Protein AF-A0A971XYU5-F1 (afdb_monomer)

Radius of gyration: 18.44 Å; Cα contacts (8 Å, |Δi|>4): 54; chains: 1; bounding box: 40×18×49 Å

Secondary structure (DSSP, 8-state):
-HHHHHHHHHHHHHHSHHHHHHHHHHHHHHH-HHHHHHHHHHHHHHHHHHHHHHTTPPPPHHHHHHHH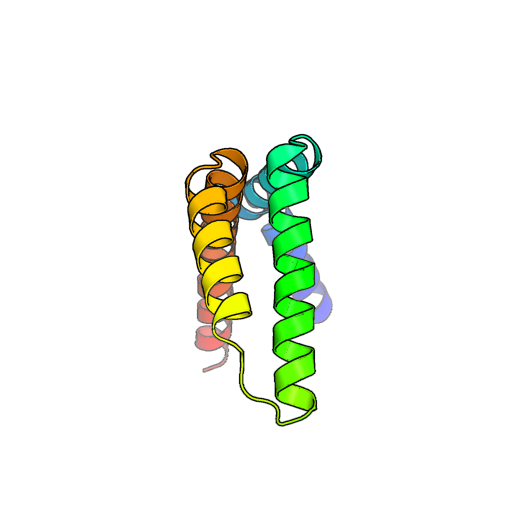HHHHHHHT-HHHHHHHHHHHHHHHHHHHHHHHHHHTT-

pLDDT: mean 95.37, std 2.26, range [83.5, 98.31]

Nearest PDB structures (foldseek):
  2iaz-assembly1_B  TM=8.154E-01  e=4.003E-05  Streptococcus pneumoniae TIGR4
  2iaz-assembly1_C  TM=7.298E-01  e=1.468E-04  Streptococcus pneumoniae TIGR4
  2iaz-assembly1_D  TM=7.270E-01  e=3.280E-04  Streptococcus pneumoniae TIGR4
  2oeq-assembly1_B  TM=8.200E-01  e=8.826E-04  Geobacillus stearothermophilus
  6v4u-assembly1_B  TM=2.774E-01  e=6.136E+00  Homo sapiens

Solvent-accessible surface area (backbone atoms only — not comparable to full-atom values): 5730 Å² total; per-residue (Å²): 109,69,71,55,55,52,50,53,50,52,51,53,50,61,68,32,69,39,43,48,46,29,54,49,28,52,52,50,25,73,73,30,70,67,47,41,50,53,52,51,54,49,55,51,52,51,51,51,54,52,52,31,54,76,70,72,41,78,87,49,71,68,57,53,51,53,49,53,57,46,52,55,54,45,71,70,30,64,57,48,44,50,29,54,55,26,43,51,51,31,49,51,53,51,50,53,54,50,49,56,54,52,61,77,74,107

Foldseek 3Di:
DVVVVVVVVVVVLCVDPLVVQLVVLVVVCVVDPQSVVLVVLVVVLVVVVVVCVVVVHDDDVVSVVSNVVSVVSLVVDPSSVSNVVSVVSSVVVVVVVVVVVVVVVD

Sequence (106 aa):
MIKQKAAELAAAIKDSEEFKGLQSARARVQLDPKAFDLLSKLQVLQGEIIGLQQQGQPITQAVVEQLRDLENQMQLNLTLKNMVEAQQKFDNLMEEVNAVLAEGLS

Mean predicted aligned error: 3.9 Å

Structure (mmCIF, N/CA/C/O backbone):
data_AF-A0A971XYU5-F1
#
_entry.id   AF-A0A971XYU5-F1
#
loop_
_atom_site.group_PDB
_atom_site.id
_atom_site.type_symbol
_atom_site.label_atom_id
_atom_site.label_alt_id
_atom_site.label_comp_id
_atom_site.label_asym_id
_atom_site.label_entity_id
_atom_site.label_seq_id
_atom_site.pdbx_PDB_ins_code
_atom_site.Cartn_x
_atom_site.Cartn_y
_atom_site.Cartn_z
_atom_site.occupancy
_atom_site.B_iso_or_equiv
_atom_site.auth_seq_id
_atom_site.auth_comp_id
_atom_site.auth_asym_id
_atom_site.auth_atom_id
_atom_site.pdbx_PDB_model_num
ATOM 1 N N . MET A 1 1 ? -3.908 -11.506 29.214 1.00 87.25 1 MET A N 1
ATOM 2 C CA . MET A 1 1 ? -4.325 -10.088 29.286 1.00 87.25 1 MET A CA 1
ATOM 3 C C . MET A 1 1 ? -3.784 -9.268 28.114 1.00 87.25 1 MET A C 1
ATOM 5 O O . MET A 1 1 ? -4.587 -8.900 27.274 1.00 87.25 1 MET A O 1
ATOM 9 N N . ILE A 1 2 ? -2.466 -9.072 27.952 1.00 92.81 2 ILE A N 1
ATOM 10 C CA . ILE A 1 2 ? -1.917 -8.257 26.838 1.00 92.81 2 ILE A CA 1
ATOM 11 C C . ILE A 1 2 ? -2.255 -8.806 25.440 1.00 92.81 2 ILE A C 1
ATOM 13 O O . ILE A 1 2 ? -2.784 -8.076 24.612 1.00 92.81 2 ILE A O 1
ATOM 17 N N . LYS A 1 3 ? -2.053 -10.110 25.188 1.00 95.81 3 LYS A N 1
ATOM 18 C CA . LYS A 1 3 ? -2.414 -10.734 23.894 1.00 95.81 3 LYS A CA 1
ATOM 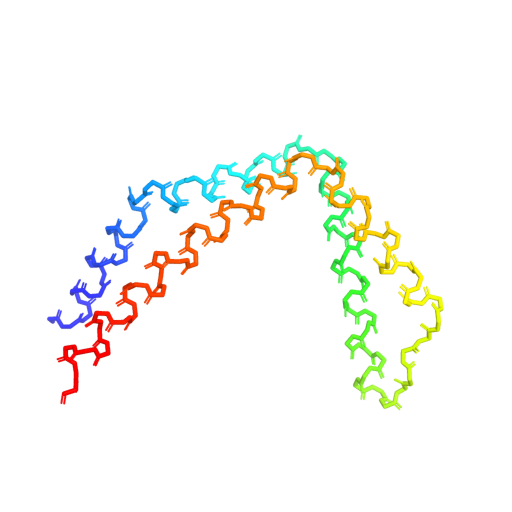19 C C . LYS A 1 3 ? -3.895 -10.569 23.532 1.00 95.81 3 LYS A C 1
ATOM 21 O O . LYS A 1 3 ? -4.227 -10.415 22.367 1.00 95.81 3 LYS A O 1
ATOM 26 N N . GLN A 1 4 ? -4.773 -10.600 24.533 1.00 97.25 4 GLN A N 1
ATOM 27 C CA . GLN A 1 4 ? -6.209 -10.420 24.332 1.00 97.25 4 GLN A CA 1
ATOM 28 C C . GLN A 1 4 ? -6.528 -8.972 23.943 1.00 97.25 4 GLN A C 1
ATOM 30 O O . GLN A 1 4 ? -7.241 -8.755 22.976 1.00 97.25 4 GLN A O 1
ATOM 35 N N . LYS A 1 5 ? -5.936 -7.991 24.632 1.00 95.81 5 LYS A N 1
ATOM 36 C CA . LYS A 1 5 ? -6.067 -6.565 24.294 1.00 95.81 5 LYS A CA 1
ATOM 37 C C . LYS A 1 5 ? -5.528 -6.251 22.894 1.00 95.81 5 LYS A C 1
ATOM 39 O O . LYS A 1 5 ? -6.153 -5.505 22.155 1.00 95.81 5 LYS A O 1
ATOM 44 N N . ALA A 1 6 ? -4.420 -6.879 22.498 1.00 95.31 6 ALA A N 1
ATOM 45 C CA . ALA A 1 6 ? -3.903 -6.776 21.134 1.00 95.31 6 ALA A CA 1
ATOM 46 C C . ALA A 1 6 ? -4.865 -7.385 20.095 1.00 95.31 6 ALA A C 1
ATOM 48 O O . ALA A 1 6 ? -5.046 -6.819 19.023 1.00 95.31 6 ALA A O 1
ATOM 49 N N . ALA A 1 7 ? -5.516 -8.509 20.414 1.00 96.12 7 ALA A N 1
ATOM 50 C CA . ALA A 1 7 ? -6.531 -9.103 19.544 1.00 96.12 7 ALA A CA 1
ATOM 51 C C . ALA A 1 7 ? -7.796 -8.231 19.437 1.00 96.12 7 ALA A C 1
ATOM 53 O O . ALA A 1 7 ? -8.349 -8.100 18.349 1.00 96.12 7 ALA A O 1
ATOM 54 N N . GLU A 1 8 ? -8.224 -7.605 20.537 1.00 97.12 8 GLU A N 1
ATOM 55 C CA . GLU A 1 8 ? -9.323 -6.628 20.557 1.00 97.12 8 GLU A CA 1
ATOM 56 C C . GLU A 1 8 ? -8.995 -5.413 19.671 1.00 97.12 8 GLU A C 1
ATOM 58 O O . GLU A 1 8 ? -9.814 -5.024 18.840 1.00 97.12 8 GLU A O 1
ATOM 63 N N . LEU A 1 9 ? -7.774 -4.872 19.772 1.00 96.62 9 LEU A N 1
ATOM 64 C CA . LEU A 1 9 ? -7.297 -3.788 18.908 1.00 96.62 9 LEU A CA 1
ATOM 65 C C . LEU A 1 9 ? -7.267 -4.208 17.432 1.00 96.62 9 LEU A C 1
ATOM 67 O O . LEU A 1 9 ? -7.771 -3.488 16.576 1.00 96.62 9 LEU A O 1
ATOM 71 N N . ALA A 1 10 ? -6.735 -5.393 17.124 1.00 96.31 10 ALA A N 1
ATOM 72 C CA . ALA A 1 10 ? -6.707 -5.911 15.758 1.00 96.31 10 ALA A CA 1
ATOM 73 C C . ALA A 1 10 ? -8.119 -6.093 15.173 1.00 96.31 10 ALA A C 1
ATOM 75 O O . ALA A 1 10 ? -8.336 -5.813 13.995 1.00 96.31 10 ALA A O 1
ATOM 76 N N . ALA A 1 11 ? -9.085 -6.536 15.984 1.00 97.56 11 ALA A N 1
ATOM 77 C CA . ALA A 1 11 ? -10.481 -6.636 15.570 1.00 97.56 11 ALA A CA 1
ATOM 78 C C . ALA A 1 11 ? -11.082 -5.253 15.275 1.00 97.56 11 ALA A C 1
ATOM 80 O O . ALA A 1 11 ? -11.707 -5.083 14.232 1.00 97.56 11 ALA A O 1
ATOM 81 N N . ALA A 1 12 ? -10.826 -4.257 16.129 1.00 97.62 12 ALA A N 1
ATOM 82 C CA . ALA A 1 12 ? -11.284 -2.886 15.911 1.00 97.62 12 ALA A CA 1
ATOM 83 C C . ALA A 1 12 ? -10.682 -2.264 14.639 1.00 97.62 12 ALA A C 1
ATOM 85 O O . ALA A 1 12 ? -11.411 -1.682 13.842 1.00 97.62 12 ALA A O 1
ATOM 86 N N . ILE A 1 13 ? -9.380 -2.457 14.399 1.00 97.25 13 ILE A N 1
ATOM 87 C CA . ILE A 1 13 ? -8.707 -2.016 13.166 1.00 97.25 13 ILE A CA 1
ATOM 88 C C . ILE A 1 13 ? -9.332 -2.695 11.944 1.00 97.25 13 ILE A C 1
ATOM 90 O O . ILE A 1 13 ? -9.615 -2.043 10.946 1.00 97.25 13 ILE A O 1
ATOM 94 N N . LYS A 1 14 ? -9.603 -4.003 12.018 1.00 96.19 14 LYS A N 1
ATOM 95 C CA . LYS A 1 14 ? -10.266 -4.735 10.930 1.00 96.19 14 LYS A CA 1
ATOM 96 C C . LYS A 1 14 ? -11.669 -4.191 10.633 1.00 96.19 14 LYS A C 1
ATOM 98 O O . LYS A 1 14 ? -12.133 -4.273 9.494 1.00 96.19 14 LYS A O 1
ATOM 103 N N . ASP A 1 15 ? -12.347 -3.667 11.648 1.00 96.62 15 ASP A N 1
ATOM 104 C CA . ASP A 1 15 ? -13.666 -3.064 11.514 1.00 96.62 15 ASP A CA 1
ATOM 105 C C . ASP A 1 15 ? -13.659 -1.589 11.101 1.00 96.62 15 ASP A C 1
ATOM 107 O O . ASP A 1 15 ? -14.729 -1.072 10.760 1.00 96.62 15 ASP A O 1
ATOM 111 N N . SER A 1 16 ? -12.490 -0.950 11.050 1.00 97.62 16 SER A N 1
ATOM 112 C CA . SER A 1 16 ? -12.340 0.445 10.645 1.00 97.62 16 SER A CA 1
ATOM 113 C C . SER A 1 16 ? -12.707 0.664 9.172 1.00 97.62 16 SER A C 1
ATOM 115 O O . SER A 1 16 ? -12.623 -0.242 8.328 1.00 97.62 16 SER A O 1
ATOM 117 N N . GLU A 1 17 ? -13.135 1.884 8.849 1.00 97.44 17 GLU A N 1
ATOM 118 C CA . GLU A 1 17 ? -13.488 2.256 7.478 1.00 97.44 17 GLU A CA 1
ATOM 119 C C . GLU A 1 17 ? -12.262 2.239 6.558 1.00 97.44 17 GLU A C 1
ATOM 121 O O . GLU A 1 17 ? -12.369 1.849 5.397 1.00 97.44 17 GLU A O 1
ATOM 126 N N . GLU A 1 18 ? -11.088 2.585 7.081 1.00 97.62 18 GLU A N 1
ATOM 127 C CA . GLU A 1 18 ? -9.811 2.598 6.372 1.00 97.62 18 GLU A CA 1
ATOM 128 C C . GLU A 1 18 ? -9.407 1.185 5.947 1.00 97.62 18 GLU A C 1
ATOM 130 O O . GLU A 1 18 ? -9.100 0.960 4.773 1.00 97.62 18 GLU A O 1
ATOM 135 N N . PHE A 1 19 ? -9.476 0.204 6.857 1.00 97.81 19 PHE A N 1
ATOM 136 C CA . PHE A 1 19 ? -9.154 -1.182 6.518 1.00 97.81 19 PHE A CA 1
ATOM 137 C C . PHE A 1 19 ? -10.165 -1.766 5.525 1.00 97.81 19 PHE A C 1
ATOM 139 O O . PHE A 1 19 ? -9.784 -2.384 4.526 1.00 97.81 19 PHE A O 1
ATOM 146 N N . LYS A 1 20 ? -11.467 -1.541 5.750 1.00 98.06 20 LYS A N 1
ATOM 147 C CA . LYS A 1 20 ? -12.529 -1.982 4.827 1.00 98.06 20 LYS A CA 1
ATOM 148 C C . LYS A 1 20 ? -12.378 -1.336 3.447 1.00 98.06 20 LYS A C 1
ATOM 150 O O . LYS A 1 20 ? -12.514 -2.019 2.427 1.00 98.06 20 LYS A O 1
ATOM 155 N N . GLY A 1 21 ? -12.047 -0.048 3.409 1.00 97.62 21 GLY A N 1
ATOM 156 C CA . GLY A 1 21 ? -11.769 0.712 2.195 1.00 97.62 21 GLY A CA 1
ATOM 157 C C . GLY A 1 21 ? -10.578 0.150 1.425 1.00 97.62 21 GLY A C 1
ATOM 158 O O . GLY A 1 21 ? -10.696 -0.113 0.227 1.00 97.62 21 GLY A O 1
ATOM 159 N N . LEU A 1 22 ? -9.472 -0.130 2.116 1.00 97.81 22 LEU A N 1
ATOM 160 C CA .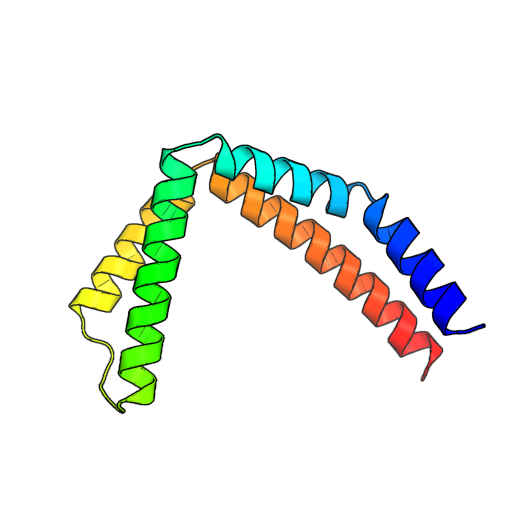 LEU A 1 22 ? -8.288 -0.755 1.529 1.00 97.81 22 LEU A CA 1
ATOM 161 C C . LEU A 1 22 ? -8.597 -2.140 0.946 1.00 97.81 22 LEU A C 1
ATOM 163 O O . LEU A 1 22 ? -8.236 -2.430 -0.197 1.00 97.81 22 LEU A O 1
ATOM 167 N N . GLN A 1 23 ? -9.310 -2.989 1.686 1.00 97.44 23 GLN A N 1
ATOM 168 C CA . GLN A 1 23 ? -9.690 -4.322 1.208 1.00 97.44 23 GLN A CA 1
ATOM 169 C C . GLN A 1 23 ? -10.591 -4.252 -0.032 1.00 97.44 23 GLN A C 1
ATOM 171 O O . GLN A 1 23 ? -10.387 -5.002 -0.988 1.00 97.44 23 GLN A O 1
ATOM 176 N N . SER A 1 24 ? -11.543 -3.317 -0.055 1.00 97.44 24 SER A N 1
ATOM 177 C CA . SER A 1 24 ? -12.397 -3.067 -1.220 1.00 97.44 24 SER A CA 1
ATOM 178 C C . SER A 1 24 ? -11.589 -2.589 -2.429 1.00 97.44 24 SER A C 1
ATOM 180 O O . SER A 1 24 ? -11.769 -3.100 -3.536 1.00 97.44 24 SER A O 1
ATOM 182 N N . ALA A 1 25 ? -10.650 -1.659 -2.236 1.00 96.88 25 ALA A N 1
ATOM 183 C CA . ALA A 1 25 ? -9.800 -1.165 -3.314 1.00 96.88 25 ALA A CA 1
ATOM 184 C C . ALA A 1 25 ? -8.895 -2.269 -3.891 1.00 96.88 25 ALA A C 1
ATOM 186 O O . ALA A 1 25 ? -8.790 -2.402 -5.110 1.00 96.88 25 ALA A O 1
ATOM 187 N N . ARG A 1 26 ? -8.328 -3.132 -3.036 1.00 94.88 26 ARG A N 1
ATOM 188 C CA . ARG A 1 26 ? -7.563 -4.318 -3.462 1.00 94.88 26 ARG A CA 1
ATOM 189 C C . ARG A 1 26 ? -8.414 -5.302 -4.264 1.00 94.88 26 ARG A C 1
ATOM 191 O O . ARG A 1 26 ? -7.963 -5.798 -5.293 1.00 94.88 26 ARG A O 1
ATOM 198 N N . ALA A 1 27 ? -9.652 -5.553 -3.842 1.00 96.19 27 ALA A N 1
ATOM 199 C CA . ALA A 1 27 ? -10.569 -6.405 -4.597 1.00 96.19 27 ALA A CA 1
ATOM 200 C C . ALA A 1 27 ? -10.884 -5.810 -5.981 1.00 96.19 27 ALA A C 1
ATOM 202 O O . ALA A 1 27 ? -10.888 -6.527 -6.977 1.00 96.19 27 ALA A O 1
ATOM 203 N N . ARG A 1 28 ? -11.079 -4.488 -6.077 1.00 96.12 28 ARG A N 1
ATOM 204 C CA . ARG A 1 28 ? -11.315 -3.806 -7.363 1.00 96.12 28 ARG A CA 1
ATOM 205 C C . ARG A 1 28 ? -10.138 -3.930 -8.323 1.00 96.12 28 ARG A C 1
ATOM 207 O O . ARG A 1 28 ? -10.362 -4.116 -9.511 1.00 96.12 28 ARG A O 1
ATOM 214 N N . VAL A 1 29 ? -8.909 -3.879 -7.817 1.00 95.62 29 VAL A N 1
ATOM 215 C CA . VAL A 1 29 ? -7.704 -4.113 -8.622 1.00 95.62 29 VAL A CA 1
ATOM 216 C C . VAL A 1 29 ? -7.694 -5.516 -9.228 1.00 95.62 29 VAL A C 1
ATOM 218 O O . VAL A 1 29 ? -7.367 -5.661 -10.399 1.00 95.62 29 VAL A O 1
ATOM 221 N N . GLN A 1 30 ? -8.092 -6.544 -8.473 1.00 92.88 30 GLN A N 1
ATOM 222 C CA . GLN A 1 30 ? -8.179 -7.917 -8.995 1.00 92.88 30 GLN A CA 1
ATOM 223 C C . GLN A 1 30 ? -9.250 -8.076 -10.083 1.00 92.88 30 GLN A C 1
ATOM 225 O O . GLN A 1 30 ? -9.142 -8.957 -10.931 1.00 92.88 30 GLN A O 1
ATOM 230 N N . LEU A 1 31 ? -10.280 -7.228 -10.057 1.00 95.62 31 LEU A N 1
ATOM 231 C CA . LEU A 1 31 ? -11.364 -7.213 -11.040 1.00 95.62 31 LEU A CA 1
ATOM 232 C C . LEU A 1 31 ? -11.071 -6.321 -12.257 1.00 95.62 31 LEU A C 1
ATOM 234 O O . LEU A 1 31 ? -11.838 -6.352 -13.217 1.00 95.62 31 LEU A O 1
ATOM 238 N N . ASP A 1 32 ? -9.991 -5.538 -12.233 1.00 96.31 32 ASP A N 1
ATOM 239 C CA . ASP A 1 32 ? -9.537 -4.692 -13.336 1.00 96.31 32 ASP A CA 1
ATOM 240 C C . ASP A 1 32 ? -8.316 -5.348 -14.010 1.00 96.31 32 ASP A C 1
ATOM 242 O O . ASP A 1 32 ? -7.200 -5.261 -13.488 1.00 96.31 32 ASP A O 1
ATOM 246 N N . PRO A 1 33 ? -8.486 -5.982 -15.189 1.00 95.38 33 PRO A N 1
ATOM 247 C CA . PRO A 1 33 ? -7.396 -6.679 -15.870 1.00 95.38 33 PRO A CA 1
ATOM 248 C C . PRO A 1 33 ? -6.201 -5.777 -16.185 1.00 95.38 33 PRO A C 1
ATOM 250 O O . PRO A 1 33 ? -5.061 -6.236 -16.160 1.00 95.38 33 PRO A O 1
ATOM 253 N N . LYS A 1 34 ? -6.441 -4.487 -16.459 1.00 95.56 34 LYS A N 1
ATOM 254 C CA . LYS A 1 34 ? -5.376 -3.530 -16.765 1.00 95.56 34 LYS A CA 1
ATOM 255 C C . LYS A 1 34 ? -4.609 -3.157 -15.501 1.00 95.56 34 LYS A C 1
ATOM 257 O O . LYS A 1 34 ? -3.385 -3.098 -15.534 1.00 95.56 34 LYS A O 1
ATOM 262 N N . ALA A 1 35 ? -5.305 -2.909 -14.392 1.00 95.94 35 ALA A N 1
ATOM 263 C CA . ALA A 1 35 ? -4.654 -2.643 -13.109 1.00 95.94 35 ALA A CA 1
ATOM 264 C C . ALA A 1 35 ? -3.830 -3.851 -12.632 1.00 95.94 35 ALA A C 1
ATOM 266 O O . ALA A 1 35 ? -2.693 -3.687 -12.186 1.00 95.94 35 ALA A O 1
ATOM 267 N N . PHE A 1 36 ? -4.382 -5.058 -12.771 1.00 95.06 36 PHE A N 1
ATOM 268 C CA . PHE A 1 36 ? -3.709 -6.303 -12.410 1.00 95.06 36 PHE A CA 1
ATOM 269 C C . PHE A 1 36 ? -2.441 -6.556 -13.241 1.00 95.06 36 PHE A C 1
ATOM 271 O O . PHE A 1 36 ? -1.397 -6.905 -12.686 1.00 95.06 36 PHE A O 1
ATOM 278 N N . ASP A 1 37 ? -2.508 -6.343 -14.558 1.00 96.50 37 ASP A N 1
ATOM 279 C CA . ASP A 1 37 ? -1.354 -6.461 -15.459 1.00 96.50 37 ASP A CA 1
ATOM 280 C C . ASP A 1 37 ? -0.246 -5.458 -15.101 1.00 96.50 37 ASP A C 1
ATOM 282 O O . ASP A 1 37 ? 0.917 -5.839 -14.971 1.00 96.50 37 ASP A O 1
ATOM 286 N N . LEU A 1 38 ? -0.603 -4.194 -14.851 1.00 96.38 38 LEU A N 1
ATOM 287 C CA . LEU A 1 38 ? 0.355 -3.164 -14.437 1.00 96.38 38 LEU A CA 1
ATOM 288 C C . LEU A 1 38 ? 1.061 -3.522 -13.118 1.00 96.38 38 LEU A C 1
ATOM 290 O O . LEU A 1 38 ? 2.278 -3.383 -13.017 1.00 96.38 38 LEU A O 1
ATOM 294 N N . LEU A 1 39 ? 0.331 -4.037 -12.123 1.00 93.44 39 LEU A N 1
ATOM 295 C CA . LEU A 1 39 ? 0.941 -4.483 -10.864 1.00 93.44 39 LEU A CA 1
ATOM 296 C C . LEU A 1 39 ? 1.833 -5.708 -11.037 1.00 93.44 39 LEU A C 1
ATOM 298 O O . LEU A 1 39 ? 2.886 -5.792 -10.408 1.00 93.44 39 LEU A O 1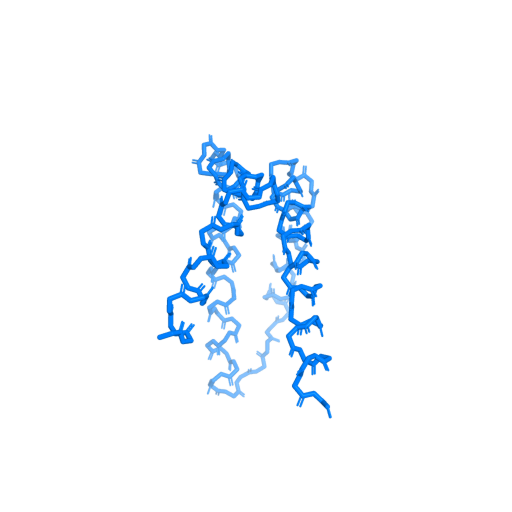
ATOM 302 N N . SER A 1 40 ? 1.432 -6.645 -11.891 1.00 94.69 40 SER A N 1
ATOM 303 C CA . SER A 1 40 ? 2.223 -7.840 -12.182 1.00 94.69 40 SER A CA 1
ATOM 304 C C . SER A 1 40 ? 3.545 -7.464 -12.860 1.00 94.69 40 SER A C 1
ATOM 306 O O . SER A 1 40 ? 4.605 -7.936 -12.454 1.00 94.69 40 SER A O 1
ATOM 308 N N . LYS A 1 41 ? 3.508 -6.536 -13.826 1.00 95.75 41 LYS A N 1
ATOM 309 C CA . LYS A 1 41 ? 4.710 -5.956 -14.450 1.00 95.75 41 LYS A CA 1
ATOM 310 C C . LYS A 1 41 ? 5.608 -5.268 -13.428 1.00 95.75 41 LYS A C 1
ATOM 312 O O . LYS A 1 41 ? 6.822 -5.443 -13.476 1.00 95.75 41 LYS A O 1
ATOM 317 N N . LEU A 1 42 ? 5.018 -4.546 -12.474 1.00 94.62 42 LEU A N 1
ATOM 318 C CA . LEU A 1 42 ? 5.777 -3.871 -11.423 1.00 94.62 42 LEU A CA 1
ATOM 319 C C . LEU A 1 42 ? 6.509 -4.880 -10.533 1.00 94.62 42 LEU A C 1
ATOM 321 O O . LEU A 1 42 ? 7.684 -4.686 -10.239 1.00 94.62 42 LEU A O 1
ATOM 325 N N . GLN A 1 43 ? 5.846 -5.969 -10.139 1.00 93.31 43 GLN A N 1
ATOM 326 C CA . GLN A 1 43 ? 6.462 -7.024 -9.328 1.00 93.31 43 GLN A CA 1
ATOM 327 C C . GLN A 1 43 ? 7.634 -7.699 -10.047 1.00 93.31 43 GLN A C 1
ATOM 329 O O . GLN A 1 43 ? 8.679 -7.919 -9.435 1.00 93.31 43 GLN A O 1
ATOM 334 N N . VAL A 1 44 ? 7.484 -7.992 -11.342 1.00 95.56 44 VAL A N 1
ATOM 335 C CA . VAL A 1 44 ? 8.562 -8.572 -12.158 1.00 95.56 44 VAL A CA 1
ATOM 336 C C . VAL A 1 44 ? 9.760 -7.624 -12.220 1.00 95.56 44 VAL A C 1
ATOM 338 O O . VAL A 1 44 ? 10.881 -8.042 -11.933 1.00 95.56 44 VAL A O 1
ATOM 341 N N . LEU A 1 45 ? 9.520 -6.345 -12.517 1.00 95.12 45 LEU A N 1
ATOM 342 C CA . LEU A 1 45 ? 10.579 -5.346 -12.643 1.00 95.12 45 LEU A CA 1
ATOM 343 C C . LEU A 1 45 ? 11.304 -5.092 -11.311 1.00 95.12 45 LEU A C 1
ATOM 345 O O . LEU A 1 45 ? 12.527 -4.979 -11.278 1.00 95.12 45 LEU A O 1
ATOM 349 N N . GLN A 1 46 ? 10.575 -5.064 -10.191 1.00 93.44 46 GLN A N 1
ATOM 350 C CA . GLN A 1 46 ? 11.187 -4.994 -8.860 1.00 93.44 46 GLN A CA 1
ATOM 351 C C . GLN A 1 46 ? 12.066 -6.216 -8.572 1.00 93.44 46 GLN A C 1
ATOM 353 O O . GLN A 1 46 ? 13.163 -6.068 -8.035 1.00 93.44 46 GLN A O 1
ATOM 358 N N . GLY A 1 47 ? 11.616 -7.416 -8.951 1.00 94.56 47 GLY A N 1
ATOM 359 C CA . GLY A 1 47 ? 12.405 -8.641 -8.825 1.00 94.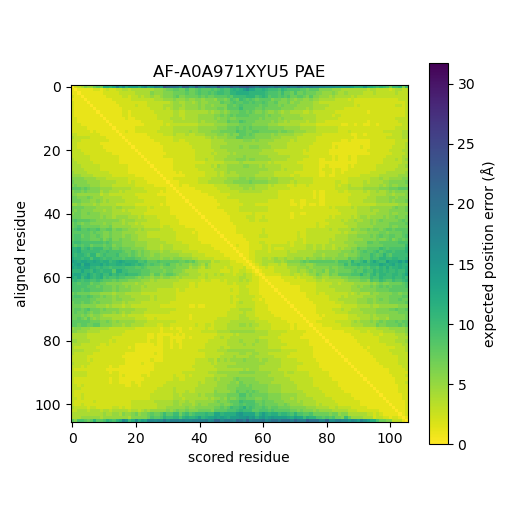56 47 GLY A CA 1
ATOM 360 C C . GLY A 1 47 ? 13.705 -8.589 -9.630 1.00 94.56 47 GLY A C 1
ATOM 361 O O . GLY A 1 47 ? 14.757 -8.974 -9.121 1.00 94.56 47 GLY A O 1
ATOM 362 N N . GLU A 1 48 ? 13.653 -8.054 -10.851 1.00 94.00 48 GLU A N 1
ATOM 363 C CA . GLU A 1 48 ? 14.838 -7.828 -11.683 1.00 94.00 48 GLU A CA 1
ATOM 364 C C . GLU A 1 48 ? 15.814 -6.845 -11.024 1.00 94.00 48 GLU A C 1
ATOM 366 O O . GLU A 1 48 ? 16.999 -7.152 -10.891 1.00 94.00 48 GLU A O 1
ATOM 371 N N . ILE A 1 49 ? 15.320 -5.704 -10.530 1.00 94.12 49 ILE A N 1
ATOM 372 C CA . ILE A 1 49 ? 16.134 -4.698 -9.830 1.00 94.12 49 ILE A CA 1
ATOM 373 C C . ILE A 1 49 ? 16.830 -5.309 -8.608 1.00 94.12 49 ILE A C 1
ATOM 375 O O . ILE A 1 49 ? 18.040 -5.143 -8.435 1.00 94.12 49 ILE A O 1
ATOM 379 N N . ILE A 1 50 ? 16.087 -6.045 -7.780 1.00 94.25 50 ILE A N 1
ATOM 380 C CA . ILE A 1 50 ? 16.631 -6.729 -6.602 1.00 94.25 50 ILE A CA 1
ATOM 381 C C . ILE A 1 50 ? 17.692 -7.756 -7.025 1.00 94.25 50 ILE A C 1
ATOM 383 O O . ILE A 1 50 ? 18.752 -7.839 -6.405 1.00 94.25 50 ILE A O 1
ATOM 387 N N . GLY A 1 51 ? 17.439 -8.515 -8.094 1.00 95.12 51 GLY A N 1
ATOM 388 C CA . GLY A 1 51 ? 18.383 -9.487 -8.640 1.00 95.12 51 GLY A CA 1
ATOM 389 C C . GLY A 1 51 ? 19.694 -8.851 -9.106 1.00 95.12 51 GLY A C 1
ATOM 390 O O . GLY A 1 51 ? 20.763 -9.380 -8.799 1.00 95.12 51 GLY A O 1
ATOM 391 N N . LEU A 1 52 ? 19.630 -7.710 -9.798 1.00 93.75 52 LEU A N 1
ATOM 392 C CA . LEU A 1 52 ? 20.810 -6.950 -10.227 1.00 93.75 52 LEU A CA 1
ATOM 393 C C . LEU A 1 52 ? 21.617 -6.451 -9.023 1.00 93.75 52 LEU A C 1
ATOM 395 O O . LEU A 1 52 ? 22.831 -6.650 -8.969 1.00 93.75 52 LEU A O 1
ATOM 399 N N . GLN A 1 53 ? 20.941 -5.884 -8.019 1.00 92.38 53 GLN A N 1
ATOM 400 C CA . GLN A 1 53 ? 21.586 -5.406 -6.793 1.00 92.38 53 GLN A CA 1
ATOM 401 C C . GLN A 1 53 ? 22.290 -6.532 -6.029 1.00 92.38 53 GLN A C 1
ATOM 403 O O . GLN A 1 53 ? 23.434 -6.365 -5.610 1.00 92.38 53 GLN A O 1
ATOM 408 N N . GLN A 1 54 ? 21.646 -7.695 -5.887 1.00 94.69 54 GLN A N 1
ATOM 409 C CA . GLN A 1 54 ? 22.250 -8.858 -5.225 1.00 94.69 54 GLN A CA 1
ATOM 410 C C . GLN A 1 54 ? 23.484 -9.383 -5.966 1.00 94.69 54 GLN A C 1
ATOM 412 O O . GLN A 1 54 ? 24.428 -9.855 -5.338 1.00 94.69 54 GLN A O 1
ATOM 417 N N . GLN A 1 55 ? 23.499 -9.276 -7.295 1.00 94.94 55 GLN A N 1
ATOM 418 C CA . GLN A 1 55 ? 24.633 -9.666 -8.135 1.00 94.94 55 GLN A CA 1
ATOM 419 C C . GLN A 1 55 ? 25.745 -8.602 -8.183 1.00 94.94 55 GLN A C 1
ATOM 421 O O . GLN A 1 55 ? 26.755 -8.808 -8.853 1.00 94.94 55 GLN A O 1
ATOM 426 N N . GLY A 1 56 ? 25.574 -7.459 -7.503 1.00 94.12 56 GLY A N 1
ATOM 427 C CA . GLY A 1 56 ? 26.500 -6.327 -7.574 1.00 94.12 56 GLY A CA 1
ATOM 428 C C . GLY A 1 56 ? 26.536 -5.658 -8.952 1.00 94.12 56 GLY A C 1
ATOM 429 O O . GLY A 1 56 ? 27.497 -4.961 -9.274 1.00 94.12 56 GLY A O 1
ATOM 430 N N . GLN A 1 57 ? 25.515 -5.890 -9.781 1.00 93.19 57 GLN A N 1
ATOM 431 C CA . GLN A 1 57 ? 25.397 -5.305 -11.108 1.00 93.19 57 GLN A CA 1
ATOM 432 C C . GLN A 1 57 ? 24.669 -3.956 -11.039 1.00 93.19 57 GLN A C 1
ATOM 434 O O . GLN A 1 57 ? 23.724 -3.796 -10.261 1.00 93.19 57 GLN A O 1
ATOM 439 N N . PRO A 1 58 ? 25.082 -2.967 -11.850 1.00 91.81 58 PRO A N 1
ATOM 440 C CA . PRO A 1 58 ? 24.378 -1.697 -11.918 1.00 91.81 58 PRO A CA 1
ATOM 441 C C . PRO A 1 58 ? 22.988 -1.883 -12.539 1.00 91.81 58 PRO A C 1
ATOM 443 O O . PRO A 1 58 ? 22.803 -2.674 -13.464 1.00 91.81 58 PRO A O 1
ATOM 446 N N . ILE A 1 59 ? 22.020 -1.095 -12.069 1.00 92.62 59 ILE A N 1
ATOM 447 C CA . ILE A 1 59 ? 20.708 -0.992 -12.715 1.00 92.62 59 ILE A CA 1
ATOM 448 C C . ILE A 1 59 ? 20.914 -0.375 -14.103 1.00 92.62 59 ILE A C 1
ATOM 450 O O . ILE A 1 59 ? 21.532 0.684 -14.237 1.00 92.62 59 ILE A O 1
ATOM 454 N N . THR A 1 60 ? 20.430 -1.049 -15.145 1.00 91.81 60 THR A N 1
ATOM 455 C CA . THR A 1 60 ? 20.614 -0.598 -16.529 1.00 91.81 60 THR A CA 1
ATOM 456 C C . THR A 1 60 ? 19.658 0.545 -16.874 1.00 91.81 60 THR A C 1
ATOM 458 O O . THR A 1 60 ? 18.578 0.665 -16.295 1.00 91.81 60 THR A O 1
ATOM 461 N N . GLN A 1 61 ? 20.015 1.372 -17.863 1.00 92.44 61 GLN A N 1
ATOM 462 C CA . GLN A 1 61 ? 19.117 2.436 -18.338 1.00 92.44 61 GLN A CA 1
ATOM 463 C C . GLN A 1 61 ? 17.787 1.883 -18.868 1.00 92.44 61 GLN A C 1
ATOM 46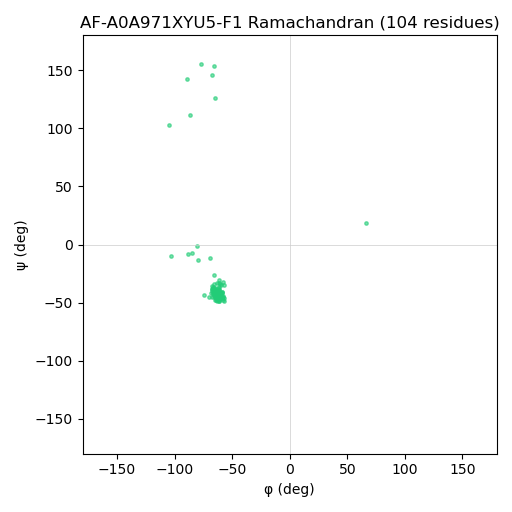5 O O . GLN A 1 61 ? 16.748 2.483 -18.625 1.00 92.44 61 GLN A O 1
ATOM 470 N N . ALA A 1 62 ? 17.802 0.706 -19.502 1.00 91.69 62 ALA A N 1
ATOM 471 C CA . ALA A 1 62 ? 16.587 0.050 -19.979 1.00 91.69 62 ALA A CA 1
ATOM 472 C C . ALA A 1 62 ? 15.606 -0.260 -18.834 1.00 91.69 62 ALA A C 1
ATOM 474 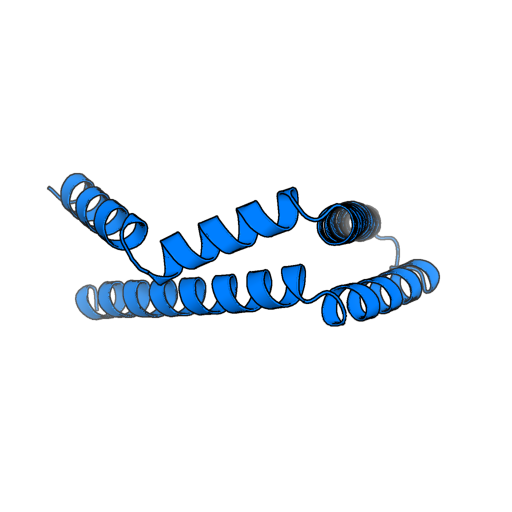O O . ALA A 1 62 ? 14.409 -0.031 -18.973 1.00 91.69 62 ALA A O 1
ATOM 475 N N . VAL A 1 63 ? 16.107 -0.724 -17.683 1.00 91.62 63 VAL A N 1
ATOM 476 C CA . VAL A 1 63 ? 15.279 -0.983 -16.491 1.00 91.62 63 VAL A CA 1
ATOM 477 C C . VAL A 1 63 ? 14.700 0.316 -15.929 1.00 91.62 63 VAL A C 1
ATOM 479 O O . VAL A 1 63 ? 13.533 0.357 -15.546 1.00 91.62 63 VAL A O 1
ATOM 482 N N . VAL A 1 64 ? 15.485 1.397 -15.921 1.00 93.06 64 VAL A N 1
ATOM 483 C CA . VAL A 1 64 ? 15.014 2.721 -15.478 1.00 93.06 64 VAL A CA 1
ATOM 484 C C . VAL A 1 64 ? 13.910 3.258 -16.394 1.00 93.06 64 VAL A C 1
ATOM 486 O O . VAL A 1 64 ? 12.906 3.773 -15.904 1.00 93.06 64 VAL A O 1
ATOM 489 N N . GLU A 1 65 ? 14.062 3.122 -17.712 1.00 95.31 65 GLU A N 1
ATOM 490 C CA . GLU A 1 65 ? 13.041 3.529 -18.685 1.00 95.31 65 GL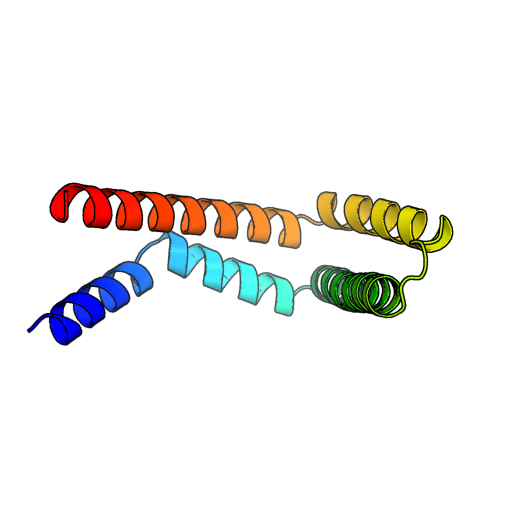U A CA 1
ATOM 491 C C . GLU A 1 65 ? 11.755 2.710 -18.531 1.00 95.31 65 GLU A C 1
ATOM 493 O O . GLU A 1 65 ? 10.671 3.286 -18.432 1.00 95.31 65 GLU A O 1
ATOM 498 N N . GLN A 1 66 ? 11.872 1.384 -18.407 1.00 94.06 66 GLN A N 1
ATOM 499 C CA . GLN A 1 66 ? 10.725 0.505 -18.162 1.00 94.06 66 GLN A CA 1
ATOM 500 C C . GLN A 1 66 ? 9.990 0.862 -16.869 1.00 94.06 66 GLN A C 1
ATOM 502 O O . GLN A 1 66 ? 8.758 0.867 -16.849 1.00 94.06 66 GLN A O 1
ATOM 507 N N . LEU A 1 67 ? 10.727 1.190 -15.802 1.00 93.94 67 LEU A N 1
ATOM 508 C CA . LEU A 1 67 ? 10.135 1.606 -14.533 1.00 93.94 67 LEU A CA 1
ATOM 509 C C . LEU A 1 67 ? 9.352 2.905 -14.705 1.00 93.94 67 LEU A C 1
ATOM 511 O O . LEU A 1 67 ? 8.190 2.973 -14.315 1.00 93.94 67 LEU A O 1
ATOM 515 N N . ARG A 1 68 ? 9.955 3.907 -15.350 1.00 94.56 68 ARG A N 1
ATOM 516 C CA . ARG A 1 68 ? 9.323 5.209 -15.579 1.00 94.56 68 ARG A CA 1
ATOM 517 C C . ARG A 1 68 ? 8.050 5.094 -16.419 1.00 94.56 68 ARG A C 1
ATOM 519 O O . ARG A 1 68 ? 7.034 5.712 -16.099 1.00 94.56 68 ARG A O 1
ATOM 526 N N . ASP A 1 69 ? 8.082 4.304 -17.487 1.00 95.81 69 ASP A N 1
ATOM 527 C CA . ASP A 1 69 ? 6.915 4.087 -18.346 1.00 95.81 69 ASP A CA 1
ATOM 528 C C . ASP A 1 69 ? 5.796 3.350 -17.615 1.00 95.81 69 ASP A C 1
ATOM 530 O O . ASP A 1 69 ? 4.611 3.646 -17.810 1.00 95.81 69 ASP A O 1
ATOM 534 N N . LEU A 1 70 ? 6.160 2.396 -16.762 1.00 95.56 70 LEU A N 1
ATOM 535 C CA . LEU A 1 70 ? 5.210 1.669 -15.941 1.00 95.56 70 LEU A CA 1
ATOM 536 C C . LEU A 1 70 ? 4.576 2.577 -14.882 1.00 95.56 70 LEU A C 1
ATOM 538 O O . LEU A 1 70 ? 3.354 2.587 -14.751 1.00 95.56 70 LEU A O 1
ATOM 542 N N . GLU A 1 71 ? 5.373 3.391 -14.189 1.00 92.62 71 GLU A N 1
ATOM 543 C CA . GLU A 1 71 ? 4.893 4.380 -13.218 1.00 92.62 71 GLU A CA 1
ATOM 544 C C . GLU A 1 71 ? 3.896 5.353 -13.853 1.00 92.62 71 GLU A C 1
ATOM 546 O O . GLU A 1 71 ? 2.809 5.563 -13.310 1.00 92.62 71 GLU A O 1
ATOM 551 N N . ASN A 1 72 ? 4.205 5.881 -15.042 1.00 95.19 72 ASN A N 1
ATOM 552 C CA . ASN A 1 72 ? 3.295 6.753 -15.786 1.00 95.19 72 ASN A CA 1
ATOM 553 C C . ASN A 1 72 ? 1.953 6.059 -16.071 1.00 95.19 72 ASN A C 1
ATOM 555 O O . ASN A 1 72 ? 0.884 6.634 -15.861 1.00 95.19 72 ASN A O 1
ATOM 559 N N . GLN A 1 73 ? 1.980 4.803 -16.521 1.00 95.44 73 GLN A N 1
ATOM 560 C CA . GLN A 1 73 ? 0.759 4.041 -16.795 1.00 95.44 73 GLN A CA 1
ATOM 561 C C . GLN A 1 73 ? -0.045 3.741 -15.526 1.00 95.44 73 GLN A C 1
ATOM 563 O O . GLN A 1 73 ? -1.278 3.777 -15.558 1.00 95.44 73 GLN A O 1
ATOM 568 N N . MET A 1 74 ? 0.637 3.466 -14.414 1.00 94.19 74 MET A N 1
ATOM 569 C CA . MET A 1 74 ? 0.006 3.232 -13.118 1.00 94.19 74 MET A CA 1
ATOM 570 C C . MET A 1 74 ? -0.665 4.495 -12.576 1.00 94.19 74 MET A C 1
ATOM 572 O O . MET A 1 74 ? -1.802 4.414 -12.115 1.00 94.19 74 MET A O 1
ATOM 576 N N . GLN A 1 75 ? -0.023 5.662 -12.697 1.00 91.88 75 GLN A N 1
ATOM 577 C CA . GLN A 1 75 ? -0.601 6.949 -12.286 1.00 91.88 75 GLN A CA 1
ATOM 578 C C . GLN A 1 75 ? -1.876 7.303 -13.065 1.00 91.88 75 GLN A C 1
ATOM 580 O O . GLN A 1 75 ? -2.792 7.918 -12.518 1.00 91.88 75 GLN A O 1
ATOM 585 N N . LEU A 1 76 ? -1.957 6.895 -14.334 1.00 95.12 76 LEU A N 1
ATOM 586 C CA . LEU A 1 76 ? -3.131 7.108 -15.183 1.00 95.12 76 LEU A CA 1
ATOM 587 C C . LEU A 1 76 ? -4.261 6.094 -14.928 1.00 95.12 76 LEU A C 1
ATOM 589 O O . LEU A 1 76 ? -5.381 6.292 -15.404 1.00 95.12 76 LEU A O 1
ATOM 593 N N . ASN A 1 77 ? -4.005 5.002 -14.202 1.00 96.62 77 A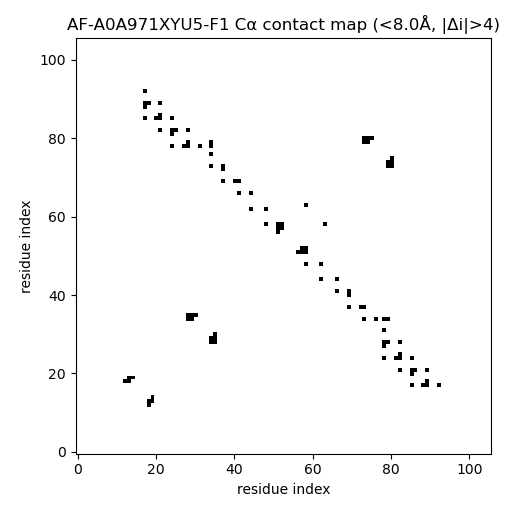SN A N 1
ATOM 594 C CA . ASN A 1 77 ? -5.024 4.009 -13.878 1.00 96.62 77 ASN A CA 1
ATOM 595 C C . ASN A 1 77 ? -5.775 4.406 -12.593 1.00 96.62 77 ASN A C 1
ATOM 597 O O . ASN A 1 77 ? -5.237 4.344 -11.488 1.00 96.62 77 ASN A O 1
ATOM 601 N N . LEU A 1 78 ? -7.054 4.771 -12.732 1.00 96.31 78 LEU A N 1
ATOM 602 C CA . LEU A 1 78 ? -7.895 5.198 -11.605 1.00 96.31 78 LEU A CA 1
ATOM 603 C C . LEU A 1 78 ? -8.068 4.117 -10.528 1.00 96.31 78 LEU A C 1
ATOM 605 O O . LEU A 1 78 ? -8.147 4.447 -9.348 1.00 96.31 78 LEU A O 1
ATOM 609 N N . THR A 1 79 ? -8.117 2.838 -10.903 1.00 97.00 79 THR A N 1
ATOM 610 C CA . THR A 1 79 ? -8.248 1.726 -9.952 1.00 97.00 79 THR A CA 1
ATOM 611 C C . THR A 1 79 ? -7.010 1.626 -9.062 1.00 97.00 79 THR A C 1
ATOM 613 O O . THR A 1 79 ? -7.140 1.506 -7.843 1.00 97.00 79 THR A O 1
ATOM 616 N N . LEU A 1 80 ? -5.816 1.756 -9.647 1.00 96.12 80 LEU A N 1
ATOM 617 C CA . LEU A 1 80 ? -4.555 1.787 -8.905 1.00 96.12 80 LEU A CA 1
ATOM 618 C C . LEU A 1 80 ? -4.421 3.050 -8.060 1.00 96.12 80 LEU A C 1
ATOM 620 O O . LEU A 1 80 ? -4.042 2.951 -6.897 1.00 96.12 80 LEU A O 1
ATOM 624 N N . LYS A 1 81 ? -4.803 4.216 -8.592 1.00 95.38 81 LYS A N 1
ATOM 625 C CA . LYS A 1 81 ? -4.822 5.465 -7.820 1.00 95.38 81 LYS A CA 1
ATOM 626 C C . LYS A 1 81 ? -5.700 5.342 -6.572 1.00 95.38 81 LYS A C 1
ATOM 628 O O . LYS A 1 81 ? -5.242 5.633 -5.472 1.00 95.38 81 LYS A O 1
ATOM 633 N N . ASN A 1 82 ? -6.918 4.823 -6.724 1.00 96.31 82 ASN A N 1
ATOM 634 C CA . ASN A 1 82 ? -7.825 4.586 -5.599 1.00 96.31 82 ASN A CA 1
ATOM 635 C C . ASN A 1 82 ? -7.248 3.579 -4.589 1.00 96.31 82 ASN A C 1
ATOM 637 O O . ASN A 1 82 ? -7.450 3.736 -3.387 1.00 96.31 82 ASN A O 1
ATOM 641 N N . MET A 1 83 ? -6.530 2.548 -5.054 1.00 96.75 83 MET A N 1
ATOM 642 C CA . MET A 1 83 ? -5.837 1.604 -4.171 1.00 96.75 83 MET A CA 1
ATOM 643 C C . MET A 1 83 ? -4.735 2.290 -3.362 1.00 96.75 83 MET A C 1
ATOM 645 O O . MET A 1 83 ? -4.666 2.079 -2.155 1.00 96.75 83 MET A O 1
ATOM 649 N N . VAL A 1 84 ? -3.904 3.115 -4.003 1.00 94.56 84 VAL A N 1
ATOM 650 C CA . VAL A 1 84 ? -2.827 3.862 -3.335 1.00 94.56 84 VAL A CA 1
ATOM 651 C C . VAL A 1 84 ? -3.398 4.832 -2.301 1.00 94.56 84 VAL A C 1
ATOM 653 O O . VAL A 1 84 ? -2.934 4.861 -1.167 1.00 94.56 84 VAL A O 1
ATOM 656 N N . GLU A 1 85 ? -4.455 5.569 -2.645 1.00 96.75 85 GLU A N 1
ATOM 657 C CA . GLU A 1 85 ? -5.128 6.472 -1.703 1.00 96.75 85 GLU A CA 1
ATOM 658 C C . GLU A 1 85 ? -5.733 5.721 -0.506 1.00 96.75 85 GLU A C 1
ATOM 660 O O . GLU A 1 85 ? -5.625 6.178 0.632 1.00 96.75 85 GLU A O 1
ATOM 665 N N . ALA A 1 86 ? -6.357 4.561 -0.737 1.00 97.88 86 ALA A N 1
ATOM 666 C CA . ALA A 1 86 ? -6.901 3.736 0.340 1.00 97.88 86 ALA A CA 1
ATOM 667 C C . ALA A 1 86 ? -5.798 3.147 1.236 1.00 97.88 86 ALA A C 1
ATOM 669 O O . ALA A 1 86 ? -5.982 3.066 2.449 1.00 97.88 86 ALA A O 1
ATOM 670 N N . GLN A 1 87 ? -4.654 2.773 0.655 1.00 97.25 87 GLN A N 1
ATOM 671 C CA . GLN A 1 87 ? -3.483 2.305 1.397 1.00 97.25 87 GLN A CA 1
ATOM 672 C C . GLN A 1 87 ? -2.929 3.420 2.288 1.00 97.25 87 GLN A C 1
ATOM 674 O O . GLN A 1 87 ? -2.789 3.198 3.483 1.00 97.25 87 GLN A O 1
ATOM 679 N N . GLN A 1 88 ? -2.747 4.633 1.756 1.00 97.69 88 GLN A N 1
ATOM 680 C CA . GLN A 1 88 ? -2.257 5.773 2.537 1.00 97.69 88 GLN A CA 1
ATOM 681 C C . GLN A 1 88 ? -3.163 6.098 3.732 1.00 97.69 88 GLN A C 1
ATOM 683 O O . GLN A 1 88 ? -2.675 6.377 4.821 1.00 97.69 88 GLN A O 1
ATOM 688 N N . LYS A 1 89 ? -4.490 6.051 3.556 1.00 97.88 89 LYS A N 1
ATOM 689 C CA . LYS A 1 89 ? -5.435 6.275 4.665 1.00 97.88 89 LYS A CA 1
ATOM 690 C C . LYS A 1 89 ? -5.280 5.233 5.770 1.00 97.88 89 LYS A C 1
ATOM 692 O O . LYS A 1 89 ? -5.311 5.582 6.944 1.00 97.88 89 LYS A O 1
ATOM 697 N N . PHE A 1 90 ? -5.116 3.968 5.391 1.00 98.31 90 PHE A N 1
ATOM 698 C CA . PHE A 1 90 ? -4.884 2.897 6.353 1.00 98.31 90 PHE A CA 1
ATOM 699 C C . PHE A 1 90 ? -3.524 3.030 7.047 1.00 98.31 90 PHE A C 1
ATOM 701 O O . PHE A 1 90 ? -3.440 2.825 8.255 1.00 98.31 90 PHE A O 1
ATOM 708 N N . ASP A 1 91 ? -2.480 3.415 6.315 1.00 98.06 91 ASP A N 1
ATOM 709 C CA . ASP A 1 91 ? -1.149 3.623 6.884 1.00 98.06 91 ASP A CA 1
ATOM 710 C C . ASP A 1 91 ? -1.165 4.768 7.906 1.00 98.06 91 ASP A C 1
ATOM 712 O O . ASP A 1 91 ? -0.669 4.586 9.014 1.00 98.06 91 ASP A O 1
ATOM 716 N N . ASN A 1 92 ? -1.846 5.880 7.606 1.00 98.06 92 ASN A N 1
ATOM 717 C CA . ASN A 1 92 ? -2.033 6.983 8.555 1.00 98.06 92 ASN A CA 1
ATOM 718 C C . ASN A 1 92 ? -2.742 6.524 9.842 1.00 98.06 92 ASN A C 1
ATOM 720 O O . ASN A 1 92 ? -2.288 6.837 10.939 1.00 98.06 92 ASN A O 1
ATOM 724 N N . LEU A 1 93 ? -3.818 5.732 9.728 1.00 97.69 93 LEU A N 1
ATOM 725 C CA . LEU A 1 93 ? -4.492 5.153 10.898 1.00 97.69 93 LEU A CA 1
ATOM 726 C C . LEU A 1 93 ? -3.520 4.307 11.736 1.00 97.69 93 LEU A C 1
ATOM 728 O O . LEU A 1 93 ? -3.513 4.384 12.964 1.00 97.69 93 LEU A O 1
ATOM 732 N N . MET A 1 94 ? -2.702 3.478 11.087 1.00 97.94 94 MET A N 1
ATOM 733 C CA . MET A 1 94 ? -1.734 2.632 11.784 1.00 97.94 94 MET A CA 1
ATOM 734 C C . MET A 1 94 ? -0.615 3.446 12.440 1.00 97.94 94 MET A C 1
ATOM 736 O O . MET A 1 94 ? -0.168 3.086 13.529 1.00 97.94 94 MET A O 1
ATOM 740 N N . GLU A 1 95 ? -0.175 4.538 11.817 1.00 98.06 95 GLU A N 1
ATOM 741 C CA . GLU A 1 95 ? 0.768 5.487 12.414 1.00 98.06 95 GLU A CA 1
ATOM 742 C C . GLU A 1 95 ? 0.191 6.127 13.680 1.00 98.06 95 GLU A C 1
ATOM 744 O O . GLU A 1 95 ? 0.864 6.134 14.710 1.00 98.06 95 GLU A O 1
ATOM 749 N N . GLU A 1 96 ? -1.068 6.572 13.649 1.00 97.06 96 GLU A N 1
ATOM 750 C CA . GLU A 1 96 ? -1.764 7.112 14.824 1.00 97.06 96 GLU A CA 1
ATOM 751 C C . GLU A 1 96 ? -1.875 6.071 15.949 1.00 97.06 96 GLU A C 1
ATOM 753 O O . GLU A 1 96 ? -1.553 6.359 17.104 1.00 97.06 96 GLU A O 1
ATOM 758 N N . VAL A 1 97 ? -2.256 4.831 15.619 1.00 96.62 97 VAL A N 1
ATOM 759 C CA . VAL A 1 97 ? -2.303 3.723 16.588 1.00 96.62 97 VAL A CA 1
ATOM 760 C C . VAL A 1 97 ? -0.928 3.485 17.216 1.00 96.62 97 VAL A C 1
ATOM 762 O O . VAL A 1 97 ? -0.816 3.350 18.436 1.00 96.62 97 VAL A O 1
ATOM 765 N N . ASN A 1 98 ? 0.128 3.448 16.403 1.00 95.88 98 ASN A N 1
ATOM 766 C CA . ASN A 1 98 ? 1.490 3.242 16.886 1.00 95.88 98 ASN A CA 1
ATOM 767 C C . ASN A 1 98 ? 1.968 4.402 17.768 1.00 95.88 98 ASN A C 1
ATOM 769 O O . ASN A 1 98 ? 2.639 4.154 18.770 1.00 95.88 98 ASN A O 1
ATOM 773 N N . ALA A 1 99 ? 1.601 5.643 17.438 1.00 97.44 99 ALA A N 1
ATOM 774 C CA . ALA A 1 99 ? 1.924 6.817 18.240 1.00 97.44 99 ALA A CA 1
ATOM 775 C C . ALA A 1 99 ? 1.286 6.739 19.635 1.00 97.44 99 ALA A C 1
ATOM 777 O O . ALA A 1 99 ? 1.988 6.909 20.630 1.00 97.44 99 ALA A O 1
ATOM 778 N N . VAL A 1 100 ? 0.000 6.378 19.722 1.00 96.88 100 VAL A N 1
ATOM 779 C CA . VAL A 1 100 ? -0.702 6.190 21.007 1.00 96.88 100 VAL A CA 1
ATOM 780 C C . VAL A 1 100 ? -0.043 5.096 21.851 1.00 96.88 100 VAL A C 1
ATOM 782 O O . VAL A 1 100 ? 0.127 5.249 23.062 1.00 96.88 100 VAL A O 1
ATOM 785 N N . LEU A 1 101 ? 0.352 3.983 21.226 1.00 94.94 101 LEU A N 1
ATOM 786 C CA . LEU A 1 101 ? 1.056 2.906 21.923 1.00 94.94 101 LEU A CA 1
ATOM 787 C C . LEU A 1 101 ? 2.430 3.356 22.433 1.00 94.94 101 LEU A C 1
ATOM 789 O O . LEU A 1 101 ? 2.798 3.007 23.550 1.00 94.94 101 LEU A O 1
ATOM 793 N N . ALA A 1 102 ? 3.182 4.117 21.635 1.00 96.38 102 ALA A N 1
ATOM 794 C CA . ALA A 1 102 ? 4.496 4.624 22.019 1.00 96.38 102 ALA A CA 1
ATOM 795 C C . ALA A 1 102 ? 4.410 5.649 23.161 1.00 96.38 102 ALA A C 1
ATOM 797 O O . ALA A 1 102 ? 5.193 5.573 24.108 1.00 96.38 102 ALA A O 1
ATOM 798 N N . GLU A 1 103 ? 3.437 6.563 23.107 1.00 96.69 103 GLU A N 1
ATOM 799 C CA . GLU A 1 103 ? 3.186 7.549 24.162 1.00 96.69 103 GLU A CA 1
ATOM 800 C C . GLU A 1 103 ? 2.826 6.868 25.486 1.00 96.69 103 GLU A C 1
ATOM 802 O O . GLU A 1 103 ? 3.394 7.199 26.519 1.00 96.69 103 GLU A O 1
ATOM 807 N N . GLY A 1 104 ? 1.952 5.856 25.463 1.00 92.88 104 GLY A N 1
ATOM 808 C CA . GLY A 1 104 ? 1.559 5.128 26.675 1.00 92.88 104 GLY A CA 1
ATOM 809 C C . GLY A 1 104 ? 2.654 4.248 27.296 1.00 92.88 104 GLY A C 1
ATOM 810 O O . GLY A 1 104 ? 2.467 3.744 28.404 1.00 92.88 104 GLY A O 1
ATOM 811 N N . LEU A 1 105 ? 3.762 4.018 26.584 1.00 92.38 105 LEU A N 1
ATOM 812 C CA . LEU A 1 105 ? 4.924 3.250 27.049 1.00 92.38 105 LEU A CA 1
ATOM 813 C C . LEU A 1 105 ? 6.110 4.133 27.465 1.00 92.38 105 LEU A C 1
ATOM 815 O O . LEU A 1 105 ? 7.086 3.597 27.997 1.00 92.38 105 LEU A O 1
ATOM 819 N N . SER A 1 106 ? 6.040 5.436 27.180 1.00 83.50 106 SER A N 1
ATOM 820 C CA . SER A 1 106 ? 7.058 6.430 27.538 1.00 83.50 106 SER A CA 1
ATOM 821 C C . SER A 1 106 ? 6.878 6.908 28.977 1.00 83.50 106 SER A C 1
ATOM 823 O O . SER A 1 106 ? 7.916 7.160 29.629 1.00 83.50 106 SER A O 1
#